Protein AF-A0A0A3Z288-F1 (afdb_monomer)

Radius of gyration: 28.25 Å; Cα contacts (8 Å, |Δi|>4): 11; chains: 1; bounding box: 54×44×76 Å

Secondary structure (DSSP, 8-state):
-PPPP--PPP---PPP-----PPPHHHHHHHHHHHHTTT---------HHHHHHHHHHHHHHT--HHHHHHHHHHT-

Sequence (77 aa):
MPQQQPGAAPAKQKRPYRKGNPLSLAERQQAYNERKRGTHALVSATVRKELKDKFVRICQEKGMTQKELIEELIENL

Nearest PDB structures (foldseek):
  8xjv-assembly1_v  TM=2.264E-01  e=3.923E+00  Xenopus laevis

Structure (mmCIF, N/CA/C/O backbone):
data_AF-A0A0A3Z288-F1
#
_entry.id   AF-A0A0A3Z288-F1
#
loop_
_atom_site.group_PDB
_atom_site.id
_atom_site.type_symbol
_atom_site.label_atom_id
_atom_site.label_alt_id
_atom_site.label_comp_id
_atom_site.label_asym_id
_atom_site.label_entity_id
_atom_site.label_seq_id
_atom_site.pdbx_PDB_ins_code
_atom_site.Cartn_x
_atom_site.Cartn_y
_atom_site.Cartn_z
_atom_site.occupancy
_atom_site.B_iso_or_equiv
_atom_site.auth_seq_id
_atom_site.auth_comp_id
_atom_site.auth_asym_id
_atom_site.auth_atom_id
_atom_site.pdbx_PDB_model_num
ATOM 1 N N . MET A 1 1 ? 42.873 29.426 -59.289 1.00 43.12 1 MET A N 1
ATOM 2 C CA . MET A 1 1 ? 41.671 28.896 -58.611 1.00 43.12 1 MET A CA 1
ATOM 3 C C . MET A 1 1 ? 41.293 27.567 -59.266 1.00 43.12 1 MET A C 1
ATOM 5 O O . MET A 1 1 ? 40.615 27.605 -60.285 1.00 43.12 1 MET A O 1
ATOM 9 N N . PRO A 1 2 ? 41.772 26.403 -58.797 1.00 45.81 2 PRO A N 1
ATOM 10 C CA . PRO A 1 2 ? 41.212 25.125 -59.215 1.00 45.81 2 PRO A CA 1
ATOM 11 C C . PRO A 1 2 ? 40.025 24.728 -58.326 1.00 45.81 2 PRO A C 1
ATOM 13 O O . PRO A 1 2 ? 39.948 25.083 -57.152 1.00 45.81 2 PRO A O 1
ATOM 16 N N . GLN A 1 3 ? 39.084 24.048 -58.968 1.00 50.34 3 GLN A N 1
ATOM 17 C CA . GLN A 1 3 ? 37.704 23.805 -58.566 1.00 50.34 3 GLN A CA 1
ATOM 18 C C . GLN A 1 3 ? 37.561 22.829 -57.387 1.00 50.34 3 GLN A C 1
ATOM 20 O O . GLN A 1 3 ? 38.269 21.827 -57.303 1.00 50.34 3 GLN A O 1
ATOM 25 N N . GLN A 1 4 ? 36.584 23.101 -56.515 1.00 50.28 4 GLN A N 1
ATOM 26 C CA . GLN A 1 4 ? 36.062 22.163 -55.518 1.00 50.28 4 GLN A CA 1
ATOM 27 C C . GLN A 1 4 ? 35.286 21.023 -56.197 1.00 50.28 4 GLN A C 1
ATOM 29 O O . GLN A 1 4 ? 34.338 21.272 -56.939 1.00 50.28 4 GLN A O 1
ATOM 34 N N . GLN A 1 5 ? 35.634 19.777 -55.868 1.00 56.88 5 GLN A N 1
ATOM 35 C CA . GLN A 1 5 ? 34.749 18.617 -56.010 1.00 56.88 5 GLN A CA 1
ATOM 36 C C . GLN A 1 5 ? 33.997 18.389 -54.686 1.00 56.88 5 GLN A C 1
ATOM 38 O O . GLN A 1 5 ? 34.621 18.462 -53.624 1.00 56.88 5 GLN A O 1
ATOM 43 N N . PRO A 1 6 ? 32.688 18.078 -54.701 1.00 46.38 6 PRO A N 1
ATOM 44 C CA . PRO A 1 6 ? 31.972 17.690 -53.494 1.00 46.38 6 PRO A CA 1
ATOM 45 C C . PRO A 1 6 ? 32.405 16.276 -53.085 1.00 46.38 6 PRO A C 1
ATOM 47 O O . PRO A 1 6 ? 31.983 15.280 -53.672 1.00 46.38 6 PRO A O 1
ATOM 50 N N . GLY A 1 7 ? 33.279 16.189 -52.082 1.00 47.00 7 GLY A N 1
ATOM 51 C CA . GLY A 1 7 ? 33.667 14.925 -51.465 1.00 47.00 7 GLY A CA 1
ATOM 52 C C . GLY A 1 7 ? 32.449 14.258 -50.831 1.00 47.00 7 GLY A C 1
ATOM 53 O O . GLY A 1 7 ? 31.860 14.789 -49.890 1.00 47.00 7 GLY A O 1
ATOM 54 N N . ALA A 1 8 ? 32.056 13.104 -51.370 1.00 56.94 8 ALA A N 1
ATOM 55 C CA . ALA A 1 8 ? 30.992 12.278 -50.825 1.00 56.94 8 ALA A CA 1
ATOM 56 C C . ALA A 1 8 ? 31.275 11.966 -49.346 1.00 56.94 8 ALA A C 1
ATOM 58 O O . ALA A 1 8 ? 32.332 11.434 -49.001 1.00 56.94 8 ALA A O 1
ATOM 59 N N . ALA A 1 9 ? 30.330 12.308 -48.466 1.00 63.19 9 ALA A N 1
ATOM 60 C CA . ALA A 1 9 ? 30.419 11.959 -47.056 1.00 63.19 9 ALA A CA 1
ATOM 61 C C . ALA A 1 9 ? 30.527 10.428 -46.913 1.00 63.19 9 ALA A C 1
ATOM 63 O O . ALA A 1 9 ? 29.771 9.710 -47.576 1.00 63.19 9 ALA A O 1
ATOM 64 N N . PRO A 1 10 ? 31.422 9.901 -46.056 1.00 60.69 10 PRO A N 1
ATOM 65 C CA . PRO A 1 10 ? 31.521 8.465 -45.851 1.00 60.69 10 PRO A CA 1
ATOM 66 C C . PRO A 1 10 ? 30.171 7.945 -45.355 1.00 60.69 10 PRO A C 1
ATOM 68 O O . PRO A 1 10 ? 29.591 8.481 -44.404 1.00 60.69 10 PRO A O 1
ATOM 71 N N . ALA A 1 11 ? 29.650 6.915 -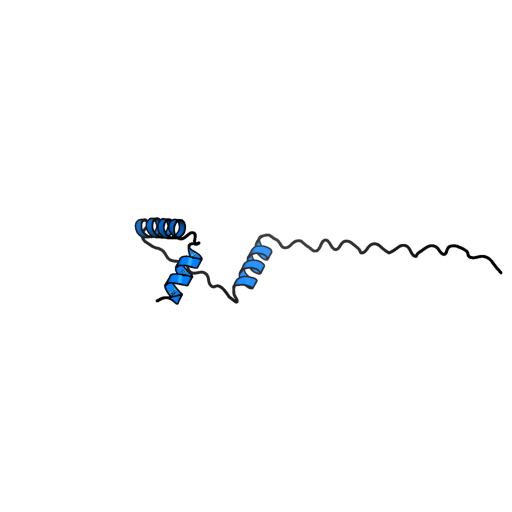46.022 1.00 64.50 11 ALA A N 1
ATOM 72 C CA . ALA A 1 11 ? 28.416 6.262 -45.622 1.00 64.50 11 ALA A CA 1
ATOM 73 C C . ALA A 1 11 ? 28.570 5.783 -44.172 1.00 64.50 11 ALA A C 1
ATOM 75 O O . ALA A 1 11 ? 29.347 4.873 -43.884 1.00 64.50 11 ALA A O 1
ATOM 76 N N . LYS A 1 12 ? 27.858 6.431 -43.241 1.00 66.12 12 LYS A N 1
ATOM 77 C CA . LYS A 1 12 ? 27.853 6.051 -41.826 1.00 66.12 12 LYS A CA 1
ATOM 78 C C . LYS A 1 12 ? 27.395 4.599 -41.738 1.00 66.12 12 LYS A C 1
ATOM 80 O O . LYS A 1 12 ? 26.223 4.303 -41.974 1.00 66.12 12 LYS A O 1
ATOM 85 N N . GLN A 1 13 ? 28.319 3.697 -41.422 1.00 68.44 13 GLN A N 1
ATOM 86 C CA . GLN A 1 13 ? 28.031 2.279 -41.262 1.00 68.44 13 GLN A CA 1
ATOM 87 C C . GLN A 1 13 ? 26.974 2.136 -40.160 1.00 68.44 13 GLN A C 1
ATOM 89 O O . GLN A 1 13 ? 27.210 2.494 -39.003 1.00 68.44 13 GLN A O 1
ATOM 94 N N . LYS A 1 14 ? 25.761 1.706 -40.535 1.00 63.84 14 LYS A N 1
ATOM 95 C CA . LYS A 1 14 ? 24.657 1.524 -39.587 1.00 63.84 14 LYS A CA 1
ATOM 96 C C . LYS A 1 14 ? 25.127 0.551 -38.509 1.00 63.84 14 LYS A C 1
ATOM 98 O O . LYS A 1 14 ? 25.541 -0.563 -38.821 1.00 63.84 14 LYS A O 1
ATOM 103 N N . ARG A 1 15 ? 25.083 0.987 -37.247 1.00 67.06 15 ARG A N 1
ATOM 104 C CA . ARG A 1 15 ? 25.426 0.141 -36.099 1.00 67.06 15 ARG A CA 1
ATOM 105 C C . ARG A 1 15 ? 24.593 -1.144 -36.180 1.00 67.06 15 ARG A C 1
ATOM 107 O O . ARG A 1 15 ? 23.372 -1.028 -36.314 1.00 67.06 15 ARG A O 1
ATOM 114 N N . PRO A 1 16 ? 25.200 -2.341 -36.107 1.00 67.25 16 PRO A N 1
ATOM 115 C CA . PRO A 1 16 ? 24.436 -3.578 -36.092 1.00 67.25 16 PRO A CA 1
ATOM 116 C C . PRO A 1 16 ? 23.455 -3.529 -34.920 1.00 67.25 16 PRO A C 1
ATOM 118 O O . PRO A 1 16 ? 23.842 -3.254 -33.780 1.00 67.25 16 PRO A O 1
ATOM 121 N N . TYR A 1 17 ? 22.173 -3.729 -35.221 1.00 66.56 17 TYR A N 1
ATOM 122 C CA . TYR A 1 17 ? 21.113 -3.750 -34.225 1.00 66.56 17 TYR A CA 1
ATOM 123 C C . TYR A 1 17 ? 21.372 -4.921 -33.277 1.00 66.56 17 TYR A C 1
ATOM 125 O O . TYR A 1 17 ? 21.099 -6.077 -33.596 1.00 66.56 17 TYR A O 1
ATOM 133 N N . ARG A 1 18 ? 21.932 -4.624 -32.101 1.00 61.06 18 ARG A N 1
ATOM 134 C CA . ARG A 1 18 ? 22.014 -5.581 -31.002 1.00 61.06 18 ARG A CA 1
ATOM 135 C C . ARG A 1 18 ? 20.615 -5.720 -30.425 1.00 61.06 18 ARG A C 1
ATOM 137 O O . ARG A 1 18 ? 20.275 -5.066 -29.442 1.00 61.06 18 ARG A O 1
ATOM 144 N N . LYS A 1 19 ? 19.804 -6.586 -31.029 1.00 59.00 19 LYS A N 1
ATOM 145 C CA . LYS A 1 19 ? 18.682 -7.188 -30.314 1.00 59.00 19 LYS A CA 1
ATOM 146 C C . LYS A 1 1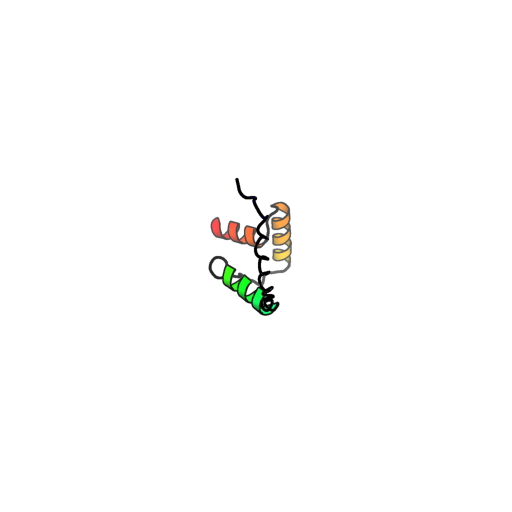9 ? 19.316 -8.118 -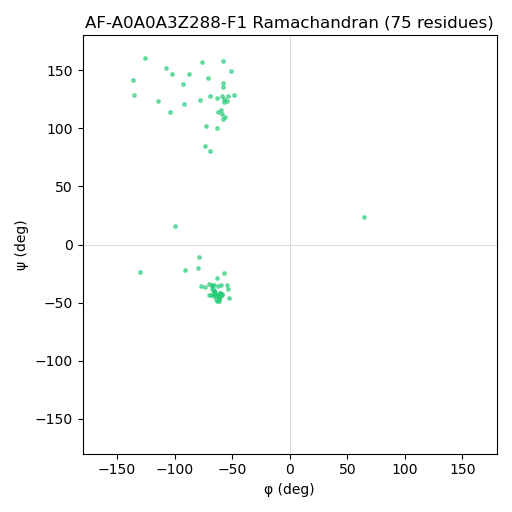29.284 1.00 59.00 19 LYS A C 1
ATOM 148 O O . LYS A 1 19 ? 19.525 -9.296 -29.546 1.00 59.00 19 LYS A O 1
ATOM 153 N N . GLY A 1 20 ? 19.771 -7.545 -28.167 1.00 65.81 20 GLY A N 1
ATOM 154 C CA . GLY A 1 20 ? 20.184 -8.341 -27.018 1.00 65.81 20 GLY A CA 1
ATOM 155 C C . GLY A 1 20 ? 19.069 -9.328 -26.695 1.00 65.81 20 GLY A C 1
ATOM 156 O O . GLY A 1 20 ? 17.901 -9.041 -26.978 1.00 65.81 20 GLY A O 1
ATOM 157 N N . ASN A 1 21 ? 19.424 -10.493 -26.157 1.00 64.81 21 ASN A N 1
ATOM 158 C CA . ASN A 1 21 ? 18.416 -11.476 -25.798 1.00 64.81 21 ASN A CA 1
ATOM 159 C C . ASN A 1 21 ? 17.486 -10.820 -24.760 1.00 64.81 21 ASN A C 1
ATOM 161 O O . ASN A 1 21 ? 17.976 -10.382 -23.715 1.00 64.81 21 ASN A O 1
ATOM 165 N N . PRO A 1 22 ? 16.192 -10.617 -25.061 1.00 68.00 22 PRO A N 1
ATOM 166 C CA . PRO A 1 22 ? 15.304 -9.963 -24.120 1.00 68.00 22 PRO A CA 1
ATOM 167 C C . PRO A 1 22 ? 15.221 -10.841 -22.875 1.00 68.00 22 PRO A C 1
ATOM 169 O O . PRO A 1 22 ? 14.904 -12.021 -22.992 1.00 68.00 22 PRO A O 1
ATOM 172 N N . LEU A 1 23 ? 15.496 -10.256 -21.704 1.00 68.25 23 LEU A N 1
ATOM 173 C CA . LEU A 1 23 ? 15.337 -10.945 -20.424 1.00 68.25 23 LEU A CA 1
ATOM 174 C C . LEU A 1 23 ? 13.965 -11.618 -20.391 1.00 68.25 23 LEU A C 1
ATOM 176 O O . LEU A 1 23 ? 12.948 -10.953 -20.655 1.00 68.25 23 LEU A O 1
ATOM 180 N N . SER A 1 24 ? 13.962 -12.908 -20.063 1.00 76.00 24 SER A N 1
ATOM 181 C CA . SER A 1 24 ? 12.746 -13.675 -19.830 1.00 76.00 24 SER A CA 1
ATOM 182 C C . SER A 1 24 ? 11.931 -13.025 -18.710 1.00 76.00 24 SER A C 1
ATOM 184 O O . SER A 1 24 ? 12.457 -12.275 -17.884 1.00 76.00 24 SER A O 1
ATOM 186 N N . LEU A 1 25 ? 10.626 -13.299 -18.658 1.00 70.62 25 LEU A N 1
ATOM 187 C CA . LEU A 1 25 ? 9.748 -12.760 -17.612 1.00 70.62 25 LEU A CA 1
ATOM 188 C C . LEU A 1 25 ? 10.286 -13.064 -16.204 1.00 70.62 25 LEU A C 1
ATOM 190 O O . LEU A 1 25 ? 10.256 -12.192 -15.337 1.00 70.62 25 LEU A O 1
ATOM 194 N N . ALA A 1 26 ? 10.855 -14.258 -16.012 1.00 75.19 26 ALA A N 1
ATOM 195 C CA . ALA A 1 26 ? 11.486 -14.664 -14.761 1.00 75.19 26 ALA A CA 1
ATOM 196 C C . ALA A 1 26 ? 12.725 -13.816 -14.425 1.00 75.19 26 ALA A C 1
ATOM 198 O O . ALA A 1 26 ? 12.828 -13.302 -13.314 1.00 75.19 26 ALA A O 1
ATOM 199 N N . GLU A 1 27 ? 13.618 -13.591 -15.391 1.00 76.00 27 GLU A N 1
ATOM 200 C CA . GLU A 1 27 ? 14.831 -12.787 -15.190 1.00 76.00 27 GLU A CA 1
ATOM 201 C C . GLU A 1 27 ? 14.499 -11.311 -14.941 1.00 76.00 27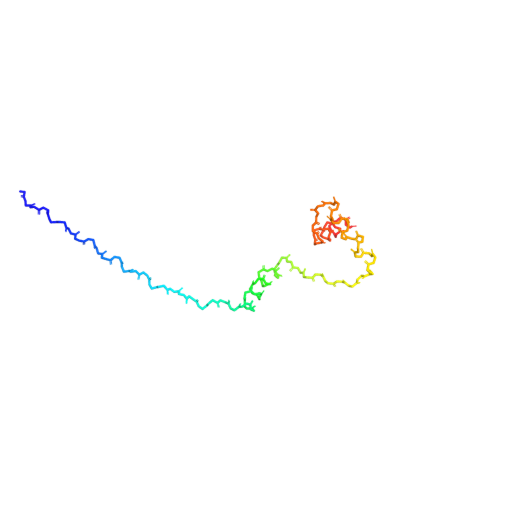 GLU A C 1
ATOM 203 O O . GLU A 1 27 ? 15.141 -10.649 -14.129 1.00 76.00 27 GLU A O 1
ATOM 208 N N . ARG A 1 28 ? 13.445 -10.783 -15.580 1.00 75.94 28 ARG A N 1
ATOM 209 C CA . ARG A 1 28 ? 12.935 -9.436 -15.281 1.00 75.94 28 ARG A CA 1
ATOM 210 C C . ARG A 1 28 ? 12.387 -9.342 -13.865 1.00 75.94 28 ARG A C 1
ATOM 212 O O . ARG A 1 28 ? 12.657 -8.355 -13.186 1.00 75.94 28 ARG A O 1
ATOM 219 N N . GLN A 1 29 ? 11.636 -10.349 -13.421 1.00 73.38 29 GLN A N 1
ATOM 220 C CA . GLN A 1 29 ? 11.102 -10.395 -12.062 1.00 73.38 29 GLN A CA 1
ATOM 221 C C . GLN A 1 29 ? 12.228 -10.496 -11.029 1.00 73.38 29 GLN A C 1
ATOM 223 O O . GLN A 1 29 ? 12.207 -9.782 -10.028 1.00 73.38 29 GLN A O 1
ATOM 228 N N . GLN A 1 30 ? 13.234 -11.331 -11.289 1.00 72.38 30 GLN A N 1
ATOM 229 C CA . GLN A 1 30 ? 14.415 -11.461 -10.440 1.00 72.38 30 GLN A CA 1
ATOM 230 C C . GLN A 1 30 ? 15.205 -10.156 -10.387 1.00 72.38 30 GLN A C 1
ATOM 232 O O . GLN A 1 30 ? 15.460 -9.668 -9.294 1.00 72.38 30 GLN A O 1
ATOM 237 N N . ALA A 1 31 ? 15.493 -9.526 -11.527 1.00 69.56 31 ALA A N 1
ATOM 238 C CA . ALA A 1 31 ? 16.183 -8.238 -11.570 1.00 69.56 31 ALA A CA 1
ATOM 239 C C . ALA A 1 31 ? 15.387 -7.119 -10.873 1.00 69.56 31 ALA A C 1
ATOM 241 O O . ALA A 1 31 ? 15.970 -6.247 -10.232 1.00 69.56 31 ALA A O 1
ATOM 242 N N . TYR A 1 32 ? 14.054 -7.129 -10.965 1.00 67.75 32 TYR A N 1
ATOM 243 C CA . TYR A 1 32 ? 13.194 -6.192 -10.239 1.00 67.75 32 TYR A CA 1
ATOM 244 C C . TYR A 1 32 ? 13.259 -6.411 -8.723 1.00 67.75 32 TYR A C 1
ATOM 246 O O . TYR A 1 32 ? 13.405 -5.454 -7.963 1.00 67.75 32 TYR A O 1
ATO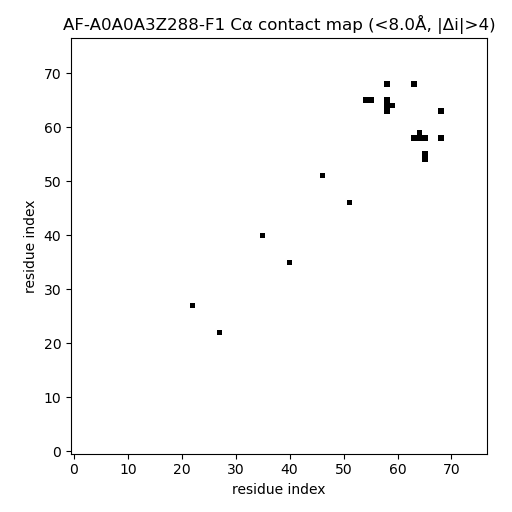M 254 N N . ASN A 1 33 ? 13.201 -7.669 -8.289 1.00 64.62 33 ASN A N 1
ATOM 255 C CA . ASN A 1 33 ? 13.316 -8.040 -6.882 1.00 64.62 33 ASN A CA 1
ATOM 256 C C . ASN A 1 33 ? 14.718 -7.730 -6.337 1.00 64.62 33 ASN A C 1
ATOM 258 O O . ASN A 1 33 ? 14.847 -7.218 -5.231 1.00 64.62 33 ASN A O 1
ATOM 262 N N . GLU A 1 34 ? 15.767 -7.981 -7.117 1.00 64.62 34 GLU A N 1
ATOM 263 C CA . GLU A 1 34 ? 17.163 -7.740 -6.748 1.00 64.62 34 GLU A CA 1
ATOM 264 C C . GLU A 1 34 ? 17.472 -6.246 -6.611 1.00 64.62 34 GLU A C 1
ATOM 266 O O . GLU A 1 34 ? 18.115 -5.840 -5.648 1.00 64.62 34 GLU A O 1
ATOM 271 N N . ARG A 1 35 ? 16.898 -5.402 -7.480 1.00 65.00 35 ARG A N 1
ATOM 272 C CA . ARG A 1 35 ? 16.944 -3.936 -7.328 1.00 65.00 35 ARG A CA 1
ATOM 273 C C . ARG A 1 35 ? 16.234 -3.442 -6.065 1.00 65.00 35 ARG A C 1
ATOM 275 O O . ARG A 1 35 ? 16.607 -2.401 -5.537 1.00 65.00 35 ARG A O 1
ATOM 282 N N . LYS A 1 36 ? 15.214 -4.161 -5.585 1.00 63.41 36 LYS A N 1
ATOM 283 C CA . LYS A 1 36 ? 14.443 -3.801 -4.382 1.00 63.41 36 LYS A CA 1
ATOM 284 C C . LYS A 1 36 ? 14.983 -4.403 -3.086 1.00 63.41 36 LYS A C 1
ATOM 286 O O . LYS A 1 36 ? 14.746 -3.822 -2.034 1.00 63.41 36 LYS A O 1
ATOM 291 N N . ARG A 1 37 ? 15.757 -5.493 -3.149 1.00 59.44 37 ARG A N 1
ATOM 292 C CA . ARG A 1 37 ? 16.342 -6.179 -1.978 1.00 59.44 37 ARG A CA 1
ATOM 293 C C . ARG A 1 37 ? 17.222 -5.287 -1.100 1.00 59.44 37 ARG A C 1
ATOM 295 O O . ARG A 1 37 ? 17.382 -5.605 0.070 1.00 59.44 37 ARG A O 1
ATOM 302 N N . GLY A 1 38 ? 17.795 -4.214 -1.646 1.00 61.34 38 GLY A N 1
ATOM 303 C CA . GLY A 1 38 ? 18.631 -3.285 -0.879 1.00 61.34 38 GLY A CA 1
ATOM 304 C C . GLY A 1 38 ? 17.854 -2.273 -0.031 1.00 61.34 38 GLY A C 1
ATOM 305 O O . GLY A 1 38 ? 18.426 -1.716 0.896 1.00 61.34 38 GLY A O 1
ATOM 306 N N . THR A 1 39 ? 16.579 -2.018 -0.337 1.00 67.81 39 THR A N 1
ATOM 307 C CA . THR A 1 39 ? 15.804 -0.922 0.279 1.00 67.81 39 THR A CA 1
ATOM 308 C C . THR A 1 39 ? 14.447 -1.350 0.825 1.00 67.81 39 THR A C 1
ATOM 310 O O . THR A 1 39 ? 13.930 -0.688 1.712 1.00 67.81 39 THR A O 1
ATOM 313 N N . HIS A 1 40 ? 13.861 -2.442 0.324 1.00 71.88 40 HIS A N 1
ATOM 314 C CA . HIS A 1 40 ? 12.531 -2.900 0.720 1.00 71.88 40 HIS A CA 1
ATOM 315 C C . HIS A 1 40 ? 12.539 -4.416 0.952 1.00 71.88 40 HIS A C 1
ATOM 317 O O . HIS A 1 40 ? 12.938 -5.191 0.078 1.00 71.88 40 HIS A O 1
ATOM 323 N N . ALA A 1 41 ? 12.045 -4.843 2.112 1.00 74.50 41 ALA A N 1
ATOM 324 C CA . ALA A 1 41 ? 11.778 -6.244 2.424 1.00 74.50 4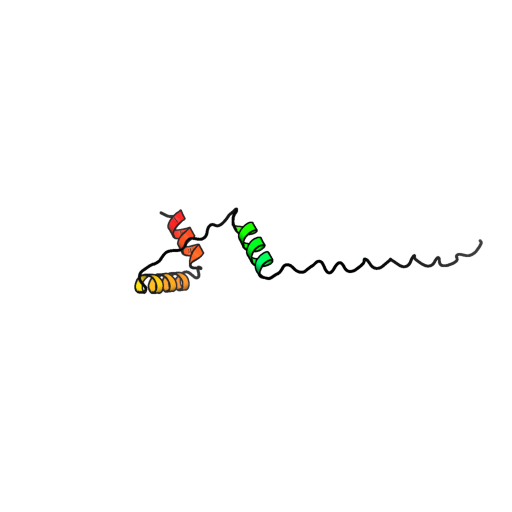1 ALA A CA 1
ATOM 325 C C . ALA A 1 41 ? 10.272 -6.535 2.310 1.00 74.50 41 ALA A C 1
ATOM 327 O O . ALA A 1 41 ? 9.439 -5.672 2.582 1.00 74.50 41 ALA A O 1
ATOM 328 N N . LEU A 1 42 ? 9.906 -7.751 1.892 1.00 75.75 42 LEU A N 1
ATOM 329 C CA . LEU A 1 42 ? 8.503 -8.167 1.836 1.00 75.75 42 LEU A CA 1
ATOM 330 C C . LEU A 1 42 ? 8.014 -8.528 3.244 1.00 75.75 42 LEU A C 1
ATOM 332 O O . LEU A 1 42 ? 8.570 -9.426 3.872 1.00 75.75 42 LEU A O 1
ATOM 336 N N . VAL A 1 43 ? 6.930 -7.895 3.692 1.00 78.81 43 VAL A N 1
ATOM 337 C CA . VAL A 1 43 ? 6.216 -8.275 4.918 1.00 78.81 43 VAL A CA 1
ATOM 338 C C . VAL A 1 43 ? 4.934 -9.008 4.531 1.00 78.81 43 VAL A C 1
ATOM 340 O O . VAL A 1 43 ? 4.033 -8.428 3.924 1.00 78.81 43 VAL A O 1
ATOM 343 N N . SER A 1 44 ? 4.845 -10.296 4.868 1.00 83.94 44 SER A N 1
ATOM 344 C CA . SER A 1 44 ? 3.638 -11.109 4.681 1.00 83.94 44 SER A CA 1
ATOM 345 C C . SER A 1 44 ? 3.073 -11.528 6.033 1.00 83.94 44 SER A C 1
ATOM 347 O O . SER A 1 44 ? 3.769 -12.179 6.810 1.00 83.94 44 SER A O 1
ATOM 349 N N . ALA A 1 45 ? 1.811 -11.197 6.300 1.00 84.31 45 ALA A N 1
ATOM 350 C CA . ALA A 1 45 ? 1.128 -11.576 7.532 1.00 84.31 45 ALA A CA 1
ATOM 351 C C . ALA A 1 45 ? -0.292 -12.073 7.247 1.00 84.31 45 ALA A C 1
ATOM 353 O O . ALA A 1 45 ? -1.010 -11.513 6.414 1.00 84.31 45 ALA A O 1
ATOM 354 N N . THR A 1 46 ? -0.706 -13.104 7.981 1.00 90.31 46 THR A N 1
ATOM 355 C CA . THR A 1 46 ? -2.084 -13.599 7.977 1.00 90.31 46 THR A CA 1
ATOM 356 C C . THR A 1 46 ? -2.850 -12.903 9.090 1.00 90.31 46 THR A C 1
ATOM 358 O O . THR A 1 46 ? -2.488 -12.999 10.259 1.00 90.31 46 THR A O 1
ATOM 361 N N . VAL A 1 47 ? -3.920 -12.201 8.731 1.00 90.31 47 VAL A N 1
ATOM 362 C CA . VAL A 1 47 ? -4.771 -11.466 9.674 1.00 90.31 47 VAL A CA 1
ATOM 363 C C . VAL A 1 47 ? -6.223 -11.901 9.523 1.00 90.31 47 VAL A C 1
ATOM 365 O O . VAL A 1 47 ? -6.618 -12.450 8.493 1.00 90.31 47 VAL A O 1
ATOM 368 N N . ARG A 1 48 ? -7.042 -11.636 10.546 1.00 95.56 48 ARG A N 1
ATOM 369 C CA . ARG A 1 48 ? -8.492 -11.859 10.465 1.00 95.56 48 ARG A CA 1
ATOM 370 C C . ARG A 1 48 ? -9.084 -11.047 9.312 1.00 95.56 48 ARG A C 1
ATOM 372 O O . ARG A 1 48 ? -8.744 -9.874 9.151 1.00 95.56 48 ARG A O 1
ATOM 379 N N . LYS A 1 49 ? -10.012 -11.647 8.562 1.00 92.81 49 LYS A N 1
ATOM 380 C CA . LYS A 1 49 ? -10.651 -11.022 7.392 1.00 92.81 49 LYS A CA 1
ATOM 381 C C . LYS A 1 49 ? -11.245 -9.648 7.719 1.00 92.81 49 LYS A C 1
ATOM 383 O O . LYS A 1 49 ? -10.944 -8.678 7.040 1.00 92.81 49 LYS A O 1
ATOM 388 N N . GLU A 1 50 ? -11.960 -9.543 8.836 1.00 93.69 50 GLU A N 1
ATOM 389 C CA . GLU A 1 50 ? -12.582 -8.290 9.283 1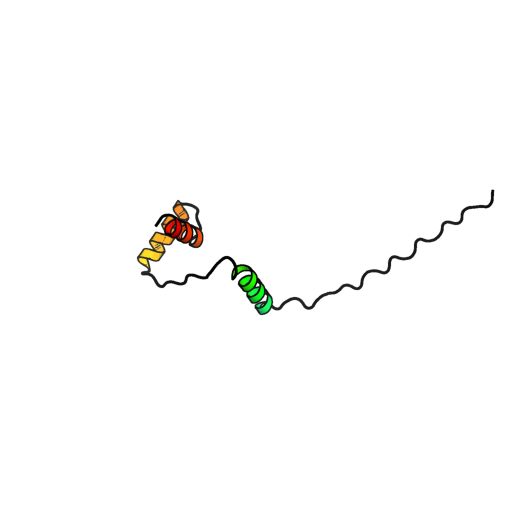.00 93.69 50 GLU A CA 1
ATOM 390 C C . GLU A 1 50 ? -11.568 -7.160 9.516 1.00 93.69 50 GLU A C 1
ATOM 392 O O . GLU A 1 50 ? -11.852 -5.992 9.256 1.00 93.69 50 GLU A O 1
ATOM 397 N N . LEU A 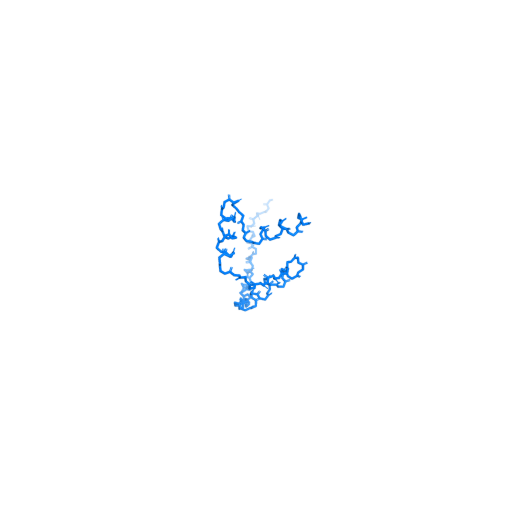1 51 ? -10.367 -7.496 10.000 1.00 91.50 51 LEU A N 1
ATOM 398 C CA . LEU A 1 51 ? -9.294 -6.520 10.180 1.00 91.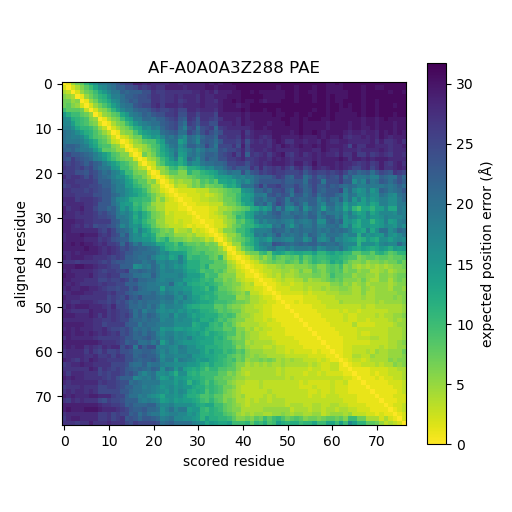50 51 LEU A CA 1
ATOM 399 C C . LEU A 1 51 ? -8.698 -6.108 8.839 1.00 91.50 51 LEU A C 1
ATOM 401 O O . LEU A 1 51 ? -8.379 -4.938 8.656 1.00 91.50 51 LEU A O 1
ATOM 405 N N . LYS A 1 52 ? -8.588 -7.044 7.891 1.00 90.56 52 LYS A N 1
ATOM 406 C CA . LYS A 1 52 ? -8.142 -6.733 6.533 1.00 90.56 52 LYS A CA 1
ATOM 407 C C . LYS A 1 52 ? -9.108 -5.776 5.838 1.00 90.56 52 LYS A C 1
ATOM 409 O O . LYS A 1 52 ? -8.652 -4.803 5.249 1.00 90.56 52 LYS A O 1
ATOM 414 N N . ASP A 1 53 ? -10.412 -6.014 5.950 1.00 92.75 53 ASP A N 1
ATOM 415 C CA . ASP A 1 53 ? -11.441 -5.148 5.364 1.00 92.75 53 ASP A CA 1
ATOM 416 C C . ASP A 1 53 ? -11.400 -3.734 5.964 1.00 92.75 53 ASP A C 1
ATOM 418 O O . ASP A 1 53 ? -11.415 -2.744 5.231 1.00 92.75 53 ASP A O 1
ATOM 422 N N . LYS A 1 54 ? -11.263 -3.625 7.293 1.00 93.06 54 LYS A N 1
ATOM 423 C CA . LYS A 1 54 ? -11.061 -2.332 7.970 1.00 93.06 54 LYS A CA 1
ATOM 424 C C . LYS A 1 54 ? -9.787 -1.636 7.499 1.00 93.06 54 LYS A C 1
ATOM 426 O O . LYS A 1 54 ? -9.821 -0.453 7.185 1.00 93.06 54 LYS A O 1
ATOM 431 N N . PHE A 1 55 ? -8.684 -2.372 7.403 1.00 90.81 55 PHE A N 1
ATOM 432 C CA . PHE A 1 55 ? -7.404 -1.834 6.954 1.00 90.81 55 PHE A CA 1
ATOM 433 C C . PHE A 1 55 ? -7.485 -1.273 5.528 1.00 90.81 55 PHE A C 1
ATOM 435 O O . PHE A 1 55 ? -6.984 -0.185 5.264 1.00 90.81 55 PHE A O 1
ATOM 442 N N . VAL A 1 56 ? -8.172 -1.973 4.620 1.00 90.56 56 VAL A N 1
ATOM 443 C CA . VAL A 1 56 ? -8.399 -1.499 3.247 1.00 90.56 56 VAL A CA 1
ATOM 444 C C . VAL A 1 56 ? -9.256 -0.233 3.224 1.00 90.56 56 VAL A C 1
ATOM 446 O O . VAL A 1 56 ? -8.931 0.682 2.472 1.00 90.56 56 VAL A O 1
ATOM 449 N N . ARG A 1 57 ? -10.300 -0.140 4.057 1.00 94.19 57 ARG A N 1
ATOM 450 C CA . ARG A 1 57 ? -11.104 1.090 4.174 1.00 94.19 57 ARG A CA 1
ATOM 451 C C . ARG A 1 57 ? -10.268 2.275 4.648 1.00 94.19 57 ARG A C 1
ATOM 453 O O . ARG A 1 57 ? -10.280 3.304 3.989 1.00 94.19 57 ARG A O 1
ATOM 460 N N . ILE A 1 58 ? -9.456 2.094 5.690 1.00 92.31 58 ILE A N 1
ATOM 461 C CA . ILE A 1 58 ? -8.567 3.151 6.200 1.00 92.31 58 ILE A CA 1
ATOM 462 C C . ILE A 1 58 ? -7.573 3.600 5.120 1.00 92.31 58 ILE A C 1
ATOM 464 O O . ILE A 1 58 ? -7.345 4.795 4.950 1.00 92.31 58 ILE A O 1
ATOM 468 N N . CYS A 1 59 ? -7.013 2.657 4.353 1.00 92.81 59 CYS A N 1
ATOM 469 C CA . CYS A 1 59 ? -6.152 2.982 3.212 1.00 92.81 59 CYS A CA 1
ATOM 470 C C . CYS A 1 59 ? -6.887 3.853 2.177 1.00 92.81 59 CYS A C 1
ATOM 472 O O . CYS A 1 59 ? -6.327 4.832 1.691 1.00 92.81 59 CYS A O 1
ATOM 474 N N . GLN A 1 60 ? -8.144 3.523 1.859 1.00 92.00 60 GLN A N 1
ATOM 475 C CA . GLN A 1 60 ? -8.968 4.290 0.918 1.00 92.00 60 GLN A CA 1
ATOM 476 C C . GLN A 1 60 ? -9.297 5.690 1.446 1.00 92.00 60 GLN A C 1
ATOM 478 O O . GLN A 1 60 ? -9.199 6.653 0.693 1.00 92.00 60 GLN A O 1
ATOM 483 N N . GLU A 1 61 ? -9.639 5.811 2.729 1.00 93.00 61 GLU A N 1
ATOM 484 C CA . GLU A 1 61 ? -9.960 7.091 3.372 1.00 93.00 61 GLU A CA 1
ATOM 485 C C . GLU A 1 61 ? -8.749 8.027 3.431 1.00 93.00 61 GLU A C 1
ATOM 487 O O . GLU A 1 61 ? -8.874 9.218 3.157 1.00 93.00 61 GLU A O 1
ATOM 492 N N . LYS A 1 62 ? -7.561 7.490 3.734 1.00 88.62 62 LYS A N 1
ATOM 493 C CA . LYS A 1 62 ? -6.306 8.256 3.751 1.00 88.62 62 LYS A CA 1
ATOM 494 C C . LYS A 1 62 ? -5.708 8.493 2.357 1.00 88.62 62 LYS A C 1
ATOM 496 O O . LYS A 1 62 ? -4.751 9.251 2.236 1.00 88.62 62 LYS A O 1
ATOM 501 N N . GLY A 1 63 ? -6.222 7.835 1.314 1.00 91.19 63 GLY A N 1
ATOM 502 C CA . GLY A 1 63 ? -5.631 7.872 -0.028 1.00 91.19 63 GLY A CA 1
ATOM 503 C C . GLY A 1 63 ? -4.235 7.241 -0.106 1.00 91.19 63 GLY A C 1
ATOM 504 O O . GLY A 1 63 ? -3.460 7.574 -0.997 1.00 91.19 63 GLY A O 1
ATOM 505 N N . MET A 1 64 ? -3.909 6.342 0.824 1.00 90.75 64 MET A N 1
ATOM 506 C CA . MET A 1 64 ? -2.601 5.698 0.938 1.00 90.75 64 MET A CA 1
ATOM 507 C C . MET A 1 64 ? -2.671 4.241 0.498 1.00 90.75 64 MET A C 1
ATOM 509 O O . MET A 1 64 ? -3.696 3.566 0.616 1.00 90.75 64 MET A O 1
ATOM 513 N N . THR A 1 65 ? -1.556 3.708 0.012 1.00 90.56 65 THR A N 1
ATOM 514 C CA . THR A 1 65 ? -1.447 2.275 -0.244 1.00 90.56 65 THR A CA 1
ATOM 515 C C . THR A 1 65 ? -1.260 1.494 1.057 1.00 90.56 65 THR A C 1
ATOM 517 O O . THR A 1 65 ? -0.767 1.996 2.062 1.00 90.56 65 THR A O 1
ATOM 520 N N . GLN A 1 66 ? -1.609 0.206 1.023 1.00 86.69 66 GLN A N 1
ATOM 521 C CA . GLN A 1 66 ? -1.456 -0.700 2.168 1.00 86.69 66 GLN A CA 1
ATOM 522 C C . GLN A 1 66 ? -0.027 -0.743 2.724 1.00 86.69 66 GLN A C 1
ATOM 524 O O . GLN A 1 66 ? 0.151 -0.895 3.927 1.00 86.69 66 GLN A O 1
ATOM 529 N N . LYS A 1 67 ? 0.979 -0.631 1.848 1.00 88.06 67 LYS A N 1
ATOM 530 C CA . LYS A 1 67 ? 2.392 -0.589 2.243 1.00 88.06 67 LYS A CA 1
ATOM 531 C C . LYS A 1 67 ? 2.736 0.723 2.957 1.00 88.06 67 LYS A C 1
ATOM 533 O O . LYS A 1 67 ? 3.338 0.659 4.014 1.00 88.06 67 LYS A O 1
ATOM 538 N N . GLU A 1 68 ? 2.262 1.862 2.450 1.00 87.75 68 GLU A N 1
ATOM 539 C CA . GLU A 1 68 ? 2.544 3.185 3.019 1.00 87.75 68 GLU A CA 1
ATOM 540 C C . GLU A 1 68 ? 1.912 3.317 4.397 1.00 87.75 68 GLU A C 1
ATOM 542 O O . GLU A 1 68 ? 2.542 3.820 5.314 1.00 87.75 68 GLU A O 1
ATOM 547 N N . LEU A 1 69 ? 0.699 2.784 4.575 1.00 89.69 69 LEU A N 1
ATOM 548 C CA . LEU A 1 69 ? 0.069 2.763 5.889 1.00 89.69 69 LEU A CA 1
ATOM 549 C C . LEU A 1 69 ? 0.830 1.864 6.878 1.00 89.69 69 LEU A C 1
ATOM 551 O O . LEU A 1 69 ? 0.886 2.184 8.058 1.00 89.69 69 LEU A O 1
ATOM 555 N N . ILE A 1 70 ? 1.419 0.749 6.425 1.00 89.69 70 ILE A N 1
ATOM 556 C CA . ILE A 1 70 ? 2.282 -0.085 7.280 1.00 89.69 70 ILE A CA 1
ATOM 557 C C . ILE A 1 70 ? 3.576 0.657 7.629 1.00 89.69 70 ILE A C 1
ATOM 559 O O . ILE A 1 70 ? 3.981 0.619 8.785 1.00 89.69 70 ILE A O 1
ATOM 563 N N . GLU A 1 71 ? 4.204 1.332 6.666 1.00 87.88 71 GLU A N 1
ATOM 564 C CA . GLU A 1 71 ? 5.408 2.140 6.893 1.00 87.88 71 GLU A CA 1
ATOM 565 C C . GLU A 1 71 ? 5.120 3.281 7.888 1.00 87.88 71 GLU A C 1
ATOM 567 O O . GLU A 1 71 ? 5.806 3.372 8.901 1.00 87.88 71 GLU A O 1
ATOM 572 N N . GLU A 1 72 ? 4.032 4.043 7.702 1.00 89.31 72 GLU A N 1
ATOM 573 C CA . GLU A 1 72 ? 3.590 5.115 8.617 1.00 89.31 72 GLU A CA 1
ATOM 574 C C . GLU A 1 72 ? 3.321 4.585 10.037 1.00 89.31 72 GLU A C 1
ATOM 576 O O . GLU A 1 72 ? 3.695 5.219 11.024 1.00 89.31 72 GLU A O 1
ATOM 581 N N . LEU A 1 73 ? 2.668 3.421 10.155 1.00 88.38 73 LEU A N 1
ATOM 582 C CA . LEU A 1 73 ? 2.370 2.807 11.452 1.00 88.38 73 LEU A CA 1
ATOM 583 C C . LEU A 1 73 ? 3.630 2.328 12.177 1.00 88.38 73 LEU A C 1
ATOM 585 O O . LEU A 1 73 ? 3.661 2.383 13.399 1.00 88.38 73 LEU A O 1
ATOM 589 N N . ILE A 1 74 ? 4.635 1.832 11.448 1.00 88.81 74 ILE A N 1
ATOM 590 C CA . ILE A 1 74 ? 5.904 1.366 12.026 1.00 88.81 74 ILE A CA 1
ATOM 591 C C . ILE A 1 74 ? 6.808 2.545 12.402 1.00 88.81 74 ILE A C 1
ATOM 593 O O . ILE A 1 74 ? 7.497 2.468 13.413 1.00 88.81 74 ILE A O 1
ATOM 597 N N . GLU A 1 75 ? 6.808 3.629 11.626 1.00 89.25 75 GLU A N 1
ATOM 598 C CA . GLU A 1 75 ? 7.598 4.831 11.925 1.00 89.25 75 GLU A CA 1
ATOM 599 C C . GLU A 1 75 ? 7.076 5.610 13.140 1.00 89.25 75 GLU A C 1
ATOM 601 O O . GLU A 1 75 ? 7.874 6.190 13.872 1.00 89.25 75 GLU A O 1
ATOM 606 N N . ASN A 1 76 ? 5.757 5.620 13.364 1.00 83.06 76 ASN A N 1
ATOM 607 C CA . ASN A 1 76 ? 5.110 6.354 14.463 1.00 83.06 76 ASN A CA 1
ATOM 608 C C . ASN A 1 76 ? 4.747 5.476 15.676 1.00 83.06 76 ASN A C 1
ATOM 610 O O . ASN A 1 76 ? 3.906 5.869 16.488 1.00 83.06 76 ASN A O 1
ATOM 614 N N . LEU A 1 77 ? 5.326 4.278 15.758 1.00 68.00 77 LEU A N 1
ATOM 615 C CA . LEU A 1 77 ? 5.149 3.323 16.856 1.00 68.00 77 LEU A CA 1
ATOM 616 C C . LEU A 1 77 ? 6.006 3.718 18.068 1.00 68.00 77 LEU A C 1
ATOM 618 O O . LEU A 1 77 ? 5.471 3.638 19.197 1.00 68.00 77 LEU A O 1
#

InterPro domains:
  IPR019661 Replication regulatory protein RepA2 [PF10723] (12-76)

Foldseek 3Di:
DDDDDPDDDPDPDPDPPPPDPPDDPVRVVVVVVVVCVVPDDDDDDDDDPVVVVVLVVVCVVVVHDSVVVVVVVVVVD

Mean predicted aligned error: 15.84 Å

pLDDT: mean 75.55, std 14.36, range [43.12, 95.56]

Organism: NCBI:txid371042

Solvent-accessible surface area (backbone atoms only — not comparable to full-atom values): 5216 Å² total; per-residue (Å²): 138,85,82,90,74,88,76,78,75,78,80,76,76,75,75,80,82,77,78,63,83,75,72,50,75,65,53,47,51,48,53,53,48,59,71,34,62,82,82,52,82,91,86,86,81,91,71,60,66,73,57,52,56,50,50,53,50,52,22,61,75,71,73,42,52,74,66,55,52,51,52,54,53,64,75,74,106